Protein AF-E7MNH2-F1 (afdb_monomer_lite)

pLDDT: mean 87.4, std 13.13, range [49.0, 98.69]

Radius of gyration: 22.61 Å; chains: 1; bounding box: 46×29×60 Å

Foldseek 3Di:
DVVVVLCVVCVVVPPPDDPVVVVVSVVVVVVVVVCCVVPPDPLDPVPDDALVSLCVQLVVDPDLVSNLVSLVVSCVRPVLPLSSQLSCLVSVDPDPVSSVVSVVVSVVSVVVVCVVVVNDDPPPDPDD

Secondary structure (DSSP, 8-state):
-HHHHHHHHTHHHHTT--HHHHHHHHHHHHHHHHHHHHTSPP--TTT--SHHHHHHHHHH-SSHHHHHHHHHHHHHH-TT-HHHHHHHHHHH-SSHHHHHHHHHHHHHHHHHHHHHTT-S-S------

Organism: NCBI:txid706433

Sequence (128 aa):
MVALEFFEKHRDECEGKSQEEVQGLLNQFMQEYNYQIFNQAPFTENTAKTADDWYDLACEAKSRCKAIKYCENALELEPDYLDAELMIADIAARSDFEHLERLEKVCKHGEELMKKEGLLPDSIGAFW

Structure (mmCIF, N/CA/C/O backbone):
data_AF-E7MNH2-F1
#
_entry.id   AF-E7MNH2-F1
#
loop_
_atom_site.group_PDB
_atom_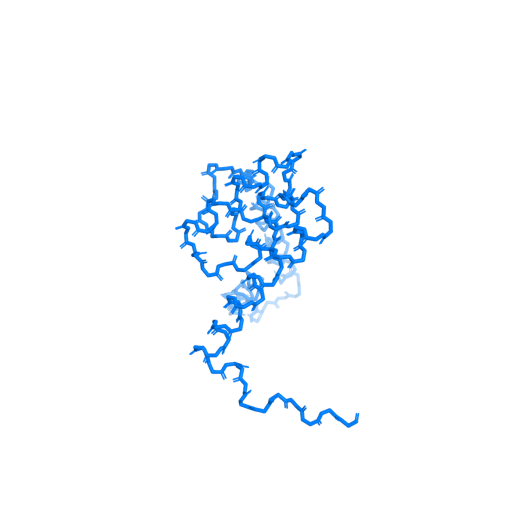site.id
_atom_site.type_symbol
_atom_site.label_atom_id
_atom_site.label_alt_id
_atom_site.label_comp_id
_atom_site.label_asym_id
_atom_site.label_entity_id
_atom_site.label_seq_id
_atom_site.pdbx_PDB_ins_code
_atom_site.Cartn_x
_atom_site.Cartn_y
_atom_site.Cartn_z
_atom_site.occupancy
_atom_site.B_iso_or_equiv
_atom_site.auth_seq_id
_atom_site.auth_comp_id
_atom_site.auth_asym_id
_atom_site.auth_atom_id
_atom_site.pdbx_PDB_model_num
ATOM 1 N N . MET A 1 1 ? -14.132 3.402 13.310 1.00 55.56 1 MET A N 1
ATOM 2 C CA . MET A 1 1 ? -15.304 2.630 13.787 1.00 55.56 1 MET A CA 1
ATOM 3 C C . MET A 1 1 ? -15.343 2.453 15.309 1.00 55.56 1 MET A C 1
ATOM 5 O O . MET A 1 1 ? -16.425 2.542 15.866 1.00 55.56 1 MET A O 1
ATOM 9 N N . VAL A 1 2 ? -14.198 2.337 15.996 1.00 61.69 2 VAL A N 1
ATOM 10 C CA . VAL A 1 2 ? -14.089 2.027 17.444 1.00 61.69 2 VAL A CA 1
ATOM 11 C C . VAL A 1 2 ? -14.883 2.947 18.392 1.00 61.69 2 VAL A C 1
ATOM 13 O O . VAL A 1 2 ? -15.488 2.470 19.346 1.00 61.69 2 VAL A O 1
ATOM 16 N N . ALA A 1 3 ? -14.926 4.261 18.144 1.00 56.47 3 ALA A N 1
ATOM 17 C CA . ALA A 1 3 ? -15.651 5.186 19.025 1.00 56.47 3 ALA A CA 1
ATOM 18 C C . ALA A 1 3 ? -17.181 5.008 18.956 1.00 56.47 3 ALA A C 1
ATOM 20 O O . ALA A 1 3 ? -17.852 5.068 19.980 1.00 56.47 3 ALA A O 1
ATOM 21 N N . LEU A 1 4 ? -17.732 4.759 17.762 1.00 60.78 4 LEU A N 1
ATOM 22 C CA . LEU A 1 4 ? -19.169 4.5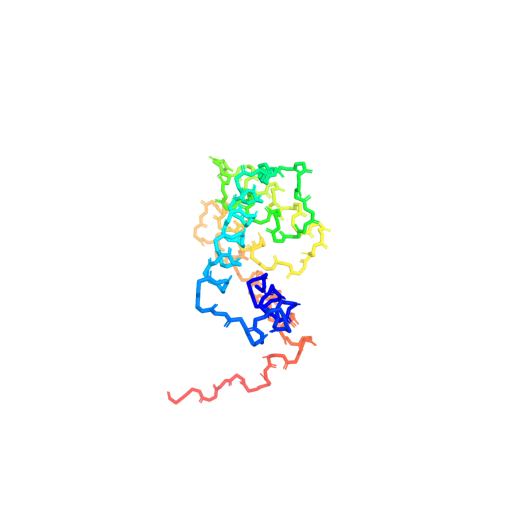16 17.575 1.00 60.78 4 LEU A CA 1
ATOM 23 C C . LEU A 1 4 ? -19.593 3.196 18.225 1.00 60.78 4 LEU A C 1
ATOM 25 O O . LEU A 1 4 ? -20.590 3.172 18.937 1.00 60.78 4 LEU A O 1
ATOM 29 N N . GLU A 1 5 ? -18.796 2.139 18.062 1.00 69.25 5 GLU A N 1
ATOM 30 C CA . GLU A 1 5 ? -19.028 0.843 18.715 1.00 69.25 5 GLU A CA 1
ATOM 31 C C . GLU A 1 5 ? -18.981 0.948 20.245 1.00 69.25 5 GLU A C 1
ATOM 33 O O . GLU A 1 5 ? -19.802 0.342 20.931 1.00 69.25 5 GLU A O 1
ATOM 38 N N . PHE A 1 6 ? -18.063 1.751 20.794 1.00 69.38 6 PHE A N 1
ATOM 39 C CA . PHE A 1 6 ? -18.000 2.013 22.231 1.00 69.38 6 PHE A CA 1
ATOM 40 C C . PHE A 1 6 ? -19.276 2.702 22.737 1.00 69.38 6 PHE A C 1
ATOM 42 O O . PHE A 1 6 ? -19.875 2.254 23.714 1.00 69.38 6 PHE A O 1
ATOM 49 N N . PHE A 1 7 ? -19.736 3.755 22.053 1.00 69.00 7 PHE A N 1
ATOM 50 C CA . PHE A 1 7 ? -20.965 4.455 22.440 1.00 69.00 7 PHE A CA 1
ATOM 51 C C . PHE A 1 7 ? -22.223 3.607 22.265 1.00 69.00 7 PHE A C 1
ATOM 53 O O . PHE A 1 7 ? -23.147 3.733 23.062 1.00 69.00 7 PHE A O 1
ATOM 60 N N . GLU A 1 8 ? -22.280 2.738 21.257 1.00 73.75 8 GLU A N 1
ATOM 61 C CA . GLU A 1 8 ? -23.394 1.800 21.115 1.00 73.75 8 GLU A CA 1
ATOM 62 C C . GLU A 1 8 ? -23.394 0.741 22.213 1.00 73.75 8 GLU A C 1
ATOM 64 O O . GLU A 1 8 ? -24.443 0.477 22.797 1.00 73.75 8 GLU A O 1
ATOM 69 N N . LYS A 1 9 ? -22.224 0.191 22.552 1.00 72.75 9 LYS A N 1
ATOM 70 C CA . LYS A 1 9 ? -22.077 -0.801 23.621 1.00 72.75 9 LYS A CA 1
ATOM 71 C C . LYS A 1 9 ? -22.429 -0.241 25.001 1.00 72.75 9 LYS A C 1
ATOM 73 O O . LYS A 1 9 ? -22.988 -0.965 25.817 1.00 72.75 9 LYS A O 1
ATOM 78 N N . HIS A 1 10 ? -22.129 1.033 25.247 1.00 71.31 10 HIS A N 1
ATOM 79 C CA . HIS A 1 10 ? -22.392 1.706 26.522 1.00 71.31 10 HIS A CA 1
ATOM 80 C C . HIS A 1 10 ? -23.622 2.627 26.474 1.00 71.31 10 HIS A C 1
ATOM 82 O O . HIS A 1 10 ? -23.810 3.466 27.356 1.00 71.31 10 HIS A O 1
ATOM 88 N N . ARG A 1 11 ? -24.488 2.474 25.460 1.00 73.25 11 ARG A N 1
ATOM 89 C CA . ARG A 1 11 ? -25.711 3.276 25.300 1.00 73.25 11 ARG A CA 1
ATOM 90 C C . ARG A 1 11 ? -26.641 3.118 26.502 1.00 73.25 11 ARG A C 1
ATOM 92 O O . ARG A 1 11 ? -27.063 4.116 27.080 1.00 73.25 11 ARG A O 1
ATOM 99 N N . ASP A 1 12 ? -26.882 1.876 26.906 1.00 73.44 12 ASP A N 1
ATOM 100 C CA . ASP A 1 12 ? -27.742 1.536 28.045 1.00 73.44 12 ASP A CA 1
ATOM 101 C C . ASP A 1 12 ? -27.121 1.988 29.375 1.00 73.44 12 ASP A C 1
ATOM 103 O O . ASP A 1 12 ? -27.824 2.302 30.331 1.00 73.44 12 ASP A O 1
ATOM 107 N N . GLU A 1 13 ? -25.789 2.085 29.430 1.00 67.94 13 GLU A N 1
ATOM 108 C CA . GLU A 1 13 ? -25.074 2.620 30.587 1.00 67.94 13 GLU A CA 1
ATOM 109 C C . GLU A 1 13 ? -25.220 4.138 30.698 1.00 67.94 13 GLU A C 1
ATOM 111 O O . GLU A 1 13 ? -25.048 4.660 31.790 1.00 67.94 13 GLU A O 1
ATOM 116 N N . CYS A 1 14 ? -25.562 4.852 29.622 1.00 66.12 14 CYS A N 1
ATOM 117 C CA . CYS A 1 14 ? -25.781 6.299 29.644 1.00 66.12 14 CYS A CA 1
ATOM 118 C C . CYS A 1 14 ? -27.226 6.692 30.006 1.00 66.12 14 CYS A C 1
ATOM 120 O O . CYS A 1 14 ? -27.467 7.844 30.378 1.00 66.12 14 CYS A O 1
ATOM 122 N N . GLU A 1 15 ? -28.195 5.774 29.915 1.00 73.44 15 GLU A N 1
ATOM 123 C CA . GLU A 1 15 ? -29.592 6.067 30.246 1.00 73.44 15 GLU A CA 1
ATOM 124 C C . GLU A 1 15 ? -29.789 6.271 31.757 1.00 73.44 15 GLU A C 1
ATOM 126 O O . GLU A 1 15 ? -29.410 5.448 32.588 1.00 73.44 15 GLU A O 1
ATOM 131 N N . GLY A 1 16 ? -30.397 7.401 32.135 1.00 72.25 16 GLY A N 1
ATOM 132 C CA . GLY A 1 16 ? -30.678 7.737 33.537 1.00 72.25 16 GLY A CA 1
ATOM 133 C C . GLY A 1 16 ? -29.472 8.223 34.350 1.00 72.25 16 GLY A C 1
ATOM 134 O O . GLY A 1 16 ? -29.633 8.515 35.536 1.00 72.25 16 GLY A O 1
ATOM 135 N N . LYS A 1 17 ? -28.292 8.347 33.730 1.00 75.44 17 LYS A N 1
ATOM 136 C CA . LYS A 1 17 ? -27.076 8.864 34.365 1.00 75.44 17 LYS A CA 1
ATOM 137 C C . LYS A 1 17 ? -27.011 10.386 34.386 1.00 75.44 17 LYS A C 1
ATOM 139 O O . LYS A 1 17 ? -27.485 11.066 33.475 1.00 75.44 17 LYS A O 1
ATOM 144 N N . SER A 1 18 ? -26.387 10.930 35.427 1.00 82.44 18 SER A N 1
ATOM 145 C CA . SER A 1 18 ? -26.085 12.358 35.497 1.00 82.44 18 SER A CA 1
ATOM 146 C C . SER A 1 18 ? -24.994 12.735 34.488 1.00 82.44 18 SER A C 1
ATOM 148 O O . SER A 1 18 ? -24.204 11.900 34.038 1.00 82.44 18 SER A O 1
ATOM 150 N N . GLN A 1 19 ? -24.903 14.025 34.162 1.00 80.94 19 GLN A N 1
ATOM 151 C CA . GLN A 1 19 ? -23.849 14.541 33.285 1.00 80.94 19 GLN A CA 1
ATOM 152 C C . GLN A 1 19 ? -22.437 14.221 33.813 1.00 80.94 19 GLN A C 1
ATOM 154 O O . GLN A 1 19 ? -21.524 13.987 33.023 1.00 80.94 19 GLN A O 1
ATOM 159 N N . GLU A 1 20 ? -22.257 14.170 35.135 1.00 86.25 20 GLU A N 1
ATOM 160 C CA . GLU A 1 20 ? -20.977 13.834 35.767 1.00 86.25 20 GLU A CA 1
ATOM 161 C C . GLU A 1 20 ? -20.609 12.361 35.566 1.00 86.25 20 GLU A C 1
ATOM 163 O O . GLU A 1 20 ? -19.450 12.050 35.290 1.00 86.25 20 GLU A O 1
ATOM 168 N N . GLU A 1 21 ? -21.581 11.449 35.640 1.00 80.88 21 GLU A N 1
ATOM 169 C CA . GLU A 1 21 ? -21.325 10.028 35.402 1.00 80.88 21 GLU A CA 1
ATOM 170 C C . GLU A 1 21 ? -21.010 9.748 33.924 1.00 80.88 21 GLU A C 1
ATOM 172 O O . GLU A 1 21 ? -20.094 8.981 33.625 1.00 80.88 21 GLU A O 1
ATOM 177 N N . VAL A 1 22 ? -21.705 10.419 32.996 1.00 83.12 22 VAL A N 1
ATOM 178 C CA . VAL A 1 22 ? -21.399 10.347 31.555 1.00 83.12 22 VAL A CA 1
ATOM 179 C C . VAL A 1 22 ? -20.000 10.904 31.267 1.00 83.12 22 VAL A C 1
ATOM 181 O O . VAL A 1 22 ? -19.237 10.306 30.508 1.00 83.12 22 VAL A O 1
ATOM 184 N N . GLN A 1 23 ? -19.611 12.007 31.915 1.00 84.88 23 GLN A N 1
ATOM 185 C CA . GLN A 1 23 ? -18.252 12.541 31.798 1.00 84.88 23 GLN A CA 1
ATOM 186 C C . GLN A 1 23 ? -17.198 11.564 32.346 1.00 84.88 23 GLN A C 1
ATOM 188 O O . GLN A 1 23 ? -16.104 11.464 31.786 1.00 84.88 23 GLN A O 1
ATOM 193 N N . GLY A 1 24 ? -17.523 10.820 33.407 1.00 87.88 24 GLY A N 1
ATOM 194 C CA . GLY A 1 24 ? -16.688 9.737 33.926 1.00 87.88 24 GLY A CA 1
ATOM 195 C C . GLY A 1 24 ? -16.433 8.642 32.886 1.00 87.88 24 GLY A C 1
ATOM 196 O O . GLY A 1 24 ? -15.277 8.291 32.648 1.00 87.88 24 GLY A O 1
ATOM 197 N N . LEU A 1 25 ? -17.488 8.178 32.210 1.00 84.25 25 LEU A N 1
ATOM 198 C CA . LEU A 1 25 ? -17.401 7.178 31.137 1.00 84.25 25 LEU A CA 1
ATOM 199 C C . LEU A 1 25 ? -16.566 7.671 29.945 1.00 84.25 25 LEU A C 1
ATOM 201 O O . LEU A 1 25 ? -15.719 6.940 29.437 1.00 84.25 25 LEU A O 1
ATOM 205 N N . LEU A 1 26 ? -16.737 8.933 29.535 1.00 85.06 26 LEU A N 1
ATOM 206 C CA . LEU A 1 26 ? -15.922 9.543 28.476 1.00 85.06 26 LEU A CA 1
ATOM 207 C C . LEU A 1 26 ? -14.439 9.610 28.850 1.00 85.06 26 LEU A C 1
ATOM 209 O O . LEU A 1 26 ? -13.570 9.333 28.023 1.00 85.06 26 LEU A O 1
ATOM 213 N N . ASN A 1 27 ? -14.135 9.968 30.097 1.00 89.50 27 ASN A N 1
ATOM 214 C CA . ASN A 1 27 ? -12.758 10.011 30.577 1.00 89.50 27 ASN A CA 1
ATOM 215 C C . ASN A 1 27 ? -12.134 8.612 30.604 1.00 89.50 27 ASN A C 1
ATOM 217 O O . ASN A 1 27 ? -10.977 8.463 30.211 1.00 89.50 27 ASN A O 1
ATOM 221 N N . GLN A 1 28 ? -12.897 7.600 31.022 1.00 86.75 28 GLN A N 1
ATOM 222 C CA . GLN A 1 28 ? -12.459 6.208 30.991 1.00 86.75 28 GLN A CA 1
ATOM 223 C C . GLN A 1 28 ? -12.182 5.749 29.556 1.00 86.75 28 GLN A C 1
ATOM 225 O O . GLN A 1 28 ? -11.097 5.237 29.290 1.00 86.75 28 GLN A O 1
ATOM 230 N N . PHE A 1 29 ? -13.094 6.024 28.618 1.00 86.50 29 PHE A N 1
ATOM 231 C CA . PHE A 1 29 ? -12.880 5.739 27.199 1.00 86.50 29 PHE A CA 1
ATOM 232 C C . PHE 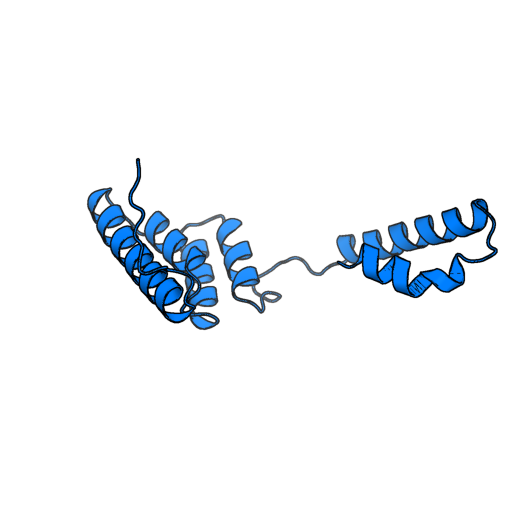A 1 29 ? -11.589 6.368 26.681 1.00 86.50 29 PHE A C 1
ATOM 234 O O . PHE A 1 29 ? -10.764 5.684 26.085 1.00 86.50 29 PHE A O 1
ATOM 241 N N . MET A 1 30 ? -11.384 7.665 26.934 1.00 89.31 30 MET A N 1
ATOM 242 C CA . MET A 1 30 ? -10.175 8.357 26.488 1.00 89.31 30 MET A CA 1
ATOM 243 C C . MET A 1 30 ? -8.914 7.739 27.092 1.00 89.31 30 MET A C 1
ATOM 245 O O . MET A 1 30 ? -7.914 7.612 26.394 1.00 89.31 30 MET A O 1
ATOM 249 N N . GLN A 1 31 ? -8.937 7.342 28.366 1.00 89.06 31 GLN A N 1
ATOM 250 C CA . GLN A 1 31 ? -7.795 6.686 29.002 1.00 89.06 31 GLN A CA 1
ATOM 251 C C . GLN A 1 31 ? -7.503 5.318 28.387 1.00 89.06 31 GLN A C 1
ATOM 253 O O . GLN A 1 31 ? -6.352 5.049 28.052 1.00 89.06 31 GLN A O 1
ATOM 258 N N . GLU A 1 32 ? -8.522 4.478 28.206 1.00 86.56 32 GLU A N 1
ATOM 259 C CA . GLU A 1 32 ? -8.379 3.149 27.608 1.00 86.56 32 GLU A CA 1
ATOM 260 C C . GLU A 1 32 ? -7.922 3.240 26.150 1.00 86.56 32 GLU A C 1
ATOM 262 O O . GLU A 1 32 ? -6.974 2.565 25.753 1.00 86.56 32 GLU A O 1
ATOM 267 N N . TYR A 1 33 ? -8.534 4.131 25.372 1.00 83.88 33 TYR A N 1
ATOM 268 C CA . TYR A 1 33 ? -8.187 4.364 23.976 1.00 83.88 33 TYR A CA 1
ATOM 269 C C . TYR A 1 33 ? -6.762 4.908 23.828 1.00 83.88 33 TYR A C 1
ATOM 271 O O . TYR A 1 33 ? -5.970 4.376 23.052 1.00 83.88 33 TYR A O 1
ATOM 279 N N . ASN A 1 34 ? -6.386 5.911 24.627 1.00 87.38 34 ASN A N 1
ATOM 280 C CA . ASN A 1 34 ? -5.019 6.428 24.630 1.00 87.38 34 ASN A CA 1
ATOM 281 C C . ASN A 1 34 ? -4.024 5.347 25.064 1.00 87.38 34 ASN A C 1
ATOM 283 O O . ASN A 1 34 ? -2.971 5.212 24.449 1.00 87.38 34 ASN A O 1
ATOM 287 N N . TYR A 1 35 ? -4.346 4.547 26.085 1.00 87.06 35 TYR A N 1
ATOM 288 C CA . TYR A 1 35 ? -3.500 3.433 26.512 1.00 87.06 35 TYR A CA 1
ATOM 289 C C . TYR A 1 35 ? -3.305 2.409 25.390 1.00 87.06 35 TYR A C 1
ATOM 291 O O . TYR A 1 35 ? -2.186 1.944 25.192 1.00 87.06 35 TYR A O 1
ATOM 299 N N . GLN A 1 36 ? -4.358 2.080 24.639 1.00 84.06 36 GLN A N 1
ATOM 300 C CA . GLN A 1 36 ? -4.263 1.190 23.483 1.00 84.06 36 GLN A CA 1
ATOM 301 C C . GLN A 1 36 ? -3.379 1.777 22.384 1.00 84.06 36 GLN A C 1
ATOM 303 O O . GLN A 1 36 ? -2.511 1.065 21.893 1.00 84.06 36 GLN A O 1
ATOM 308 N N . ILE A 1 37 ? -3.534 3.062 22.049 1.00 80.88 37 ILE A N 1
ATOM 309 C CA . ILE A 1 37 ? -2.693 3.735 21.047 1.00 80.88 37 ILE A CA 1
ATOM 310 C C . ILE A 1 37 ? -1.226 3.749 21.483 1.00 80.88 37 ILE A C 1
ATOM 312 O O . ILE A 1 37 ? -0.347 3.348 20.728 1.00 80.88 37 ILE A O 1
ATOM 316 N N . PHE A 1 38 ? -0.943 4.201 22.707 1.00 80.06 38 PHE A N 1
ATOM 317 C CA . PHE A 1 38 ? 0.434 4.374 23.174 1.00 80.06 38 PHE A CA 1
ATOM 318 C C . PHE A 1 38 ? 1.151 3.054 23.473 1.00 80.06 38 PHE A C 1
ATOM 320 O O . PHE A 1 38 ? 2.379 3.031 23.479 1.00 80.06 38 PHE A O 1
ATOM 327 N N . ASN A 1 39 ? 0.411 1.967 23.712 1.00 81.44 39 ASN A N 1
ATOM 328 C CA . ASN A 1 39 ? 0.977 0.631 23.916 1.00 81.44 39 ASN A CA 1
ATOM 329 C C . ASN A 1 39 ? 0.777 -0.301 22.719 1.00 81.44 39 ASN A C 1
ATOM 331 O O . ASN A 1 39 ? 1.062 -1.497 22.831 1.00 81.44 39 ASN A O 1
ATOM 335 N N . GLN A 1 40 ? 0.294 0.209 21.584 1.00 71.38 40 GLN A N 1
ATOM 336 C CA . GLN A 1 40 ? 0.235 -0.588 20.372 1.00 71.38 40 GLN A CA 1
ATOM 337 C C . GLN A 1 40 ? 1.662 -0.978 19.985 1.00 71.38 40 GLN A C 1
ATOM 339 O O . GLN A 1 40 ? 2.590 -0.167 20.058 1.00 71.38 40 GLN A O 1
ATOM 344 N N . ALA A 1 41 ? 1.849 -2.248 19.616 1.00 71.81 41 ALA A N 1
ATOM 345 C CA . ALA A 1 41 ? 3.136 -2.691 19.106 1.00 71.81 41 ALA A CA 1
ATOM 346 C C . ALA A 1 41 ? 3.527 -1.784 17.928 1.00 71.81 41 ALA A C 1
ATOM 348 O O . ALA A 1 41 ? 2.660 -1.470 17.107 1.00 71.81 41 ALA A O 1
ATOM 349 N N . PRO A 1 42 ? 4.795 -1.344 17.847 1.00 76.31 42 PRO A N 1
ATOM 350 C CA . PRO A 1 42 ? 5.224 -0.488 16.759 1.00 76.31 42 PRO A CA 1
ATOM 351 C C . PRO A 1 42 ? 4.929 -1.185 15.437 1.00 76.31 42 PRO A C 1
ATOM 353 O O . PRO A 1 42 ? 5.181 -2.385 15.281 1.00 76.31 42 PRO A O 1
ATOM 356 N N . PHE A 1 43 ? 4.397 -0.412 14.500 1.00 81.56 43 PHE A N 1
ATOM 357 C CA . PHE A 1 43 ? 4.113 -0.898 13.170 1.00 81.56 43 PHE A CA 1
ATOM 358 C C . PHE A 1 43 ? 5.432 -1.232 12.463 1.00 81.56 43 PHE A C 1
ATOM 360 O O . PHE A 1 43 ? 6.289 -0.375 12.247 1.00 81.56 43 PHE A O 1
ATOM 367 N N . THR A 1 44 ? 5.664 -2.522 12.237 1.00 90.62 44 THR A N 1
ATOM 368 C CA . THR A 1 44 ? 6.927 -3.079 11.740 1.00 90.62 44 THR A CA 1
ATOM 369 C C . THR A 1 44 ? 6.661 -4.254 10.805 1.00 90.62 44 THR A C 1
ATOM 371 O O . THR A 1 44 ? 5.563 -4.804 10.778 1.00 90.62 44 THR A O 1
ATOM 374 N N . GLU A 1 45 ? 7.700 -4.721 10.105 1.00 92.88 45 GLU A N 1
ATOM 375 C CA . GLU A 1 45 ? 7.634 -5.919 9.248 1.00 92.88 45 GLU A CA 1
ATOM 376 C C . GLU A 1 45 ? 7.069 -7.153 9.977 1.00 92.88 45 GLU A C 1
ATOM 378 O O . GLU A 1 45 ? 6.412 -7.986 9.367 1.00 92.88 45 GLU A O 1
ATOM 383 N N . ASN A 1 46 ? 7.299 -7.276 11.289 1.00 91.44 46 ASN A N 1
ATOM 384 C CA . ASN A 1 46 ? 6.829 -8.421 12.076 1.00 91.44 46 ASN A CA 1
ATOM 385 C C . ASN A 1 46 ? 5.336 -8.347 12.423 1.00 91.44 46 ASN A C 1
ATOM 387 O O . ASN A 1 46 ? 4.755 -9.347 12.844 1.00 91.44 46 ASN A O 1
ATOM 391 N N . THR A 1 47 ? 4.738 -7.160 12.335 1.00 91.50 47 THR A N 1
ATOM 392 C CA . THR A 1 47 ? 3.332 -6.932 12.683 1.00 91.50 47 THR A CA 1
ATOM 393 C C . THR A 1 47 ? 2.437 -6.780 11.459 1.00 91.50 47 THR A C 1
ATOM 395 O O . THR A 1 47 ? 1.225 -6.873 11.632 1.00 91.50 47 THR A O 1
ATOM 398 N N . ALA A 1 48 ? 3.011 -6.573 10.269 1.00 94.50 48 ALA A N 1
ATOM 399 C CA . ALA A 1 48 ? 2.284 -6.455 9.008 1.00 94.50 48 ALA A CA 1
ATOM 400 C C . ALA A 1 48 ? 1.631 -7.783 8.601 1.00 94.50 48 ALA A C 1
ATOM 402 O O . ALA A 1 48 ? 2.253 -8.848 8.674 1.00 94.50 48 ALA A O 1
ATOM 403 N N . LYS A 1 49 ? 0.360 -7.724 8.198 1.00 94.81 49 LYS A N 1
ATOM 404 C CA . LYS A 1 49 ? -0.460 -8.897 7.865 1.00 94.81 49 LYS A CA 1
ATOM 405 C C . LYS A 1 49 ? -1.258 -8.734 6.579 1.00 94.81 49 LYS A C 1
ATOM 407 O O . LYS A 1 49 ? -1.529 -9.749 5.943 1.00 94.81 49 LYS A O 1
ATOM 412 N N . THR A 1 50 ? -1.662 -7.517 6.230 1.00 96.69 50 THR A N 1
ATOM 413 C CA . THR A 1 50 ? -2.464 -7.223 5.032 1.00 96.69 50 THR A CA 1
ATOM 414 C C . THR A 1 50 ? -1.626 -6.559 3.941 1.00 96.69 50 THR A C 1
ATOM 416 O O . THR A 1 50 ? -0.508 -6.109 4.201 1.00 96.69 50 THR A O 1
ATOM 419 N N . ALA A 1 51 ? -2.158 -6.498 2.716 1.00 97.94 51 ALA A N 1
ATOM 420 C CA . ALA A 1 51 ? -1.537 -5.725 1.643 1.00 97.94 51 ALA A CA 1
ATOM 421 C C . ALA A 1 51 ? -1.414 -4.239 2.027 1.00 97.94 51 ALA A C 1
ATOM 423 O O . ALA A 1 51 ? -0.328 -3.678 1.882 1.00 97.94 51 ALA A O 1
ATOM 424 N N . ASP A 1 52 ? -2.462 -3.664 2.634 1.00 97.75 52 ASP A N 1
ATOM 425 C CA . ASP A 1 52 ? -2.442 -2.309 3.205 1.00 97.75 52 ASP A CA 1
ATOM 426 C C . ASP A 1 52 ? -1.297 -2.135 4.209 1.00 97.75 52 ASP A C 1
ATOM 428 O O . ASP A 1 52 ? -0.545 -1.168 4.123 1.00 97.75 52 ASP A O 1
ATOM 432 N N . ASP A 1 53 ? -1.098 -3.099 5.122 1.00 96.56 53 ASP A N 1
ATOM 433 C CA . ASP A 1 53 ? -0.046 -2.980 6.128 1.00 96.56 53 ASP A CA 1
ATOM 434 C C . ASP A 1 53 ? 1.350 -2.908 5.467 1.00 96.56 53 ASP A C 1
ATOM 436 O O . ASP A 1 53 ? 2.229 -2.121 5.834 1.00 96.56 53 ASP A O 1
ATOM 440 N N . TRP A 1 54 ? 1.586 -3.766 4.475 1.00 98.25 54 TRP A N 1
ATOM 441 C CA . TRP A 1 54 ? 2.844 -3.756 3.735 1.00 98.25 54 TRP A CA 1
ATOM 442 C C . TRP A 1 54 ? 3.006 -2.483 2.903 1.00 98.25 54 TRP A C 1
ATOM 444 O O . TRP A 1 54 ? 4.114 -1.949 2.821 1.00 98.25 54 TRP A O 1
ATOM 454 N N . TYR A 1 55 ? 1.925 -1.965 2.328 1.00 98.25 55 TYR A N 1
ATOM 455 C CA . TYR A 1 55 ? 1.946 -0.717 1.578 1.00 98.25 55 TYR A CA 1
ATOM 456 C C . TYR A 1 55 ? 2.213 0.505 2.472 1.00 98.25 55 TYR A C 1
ATOM 458 O O . TYR A 1 55 ? 3.023 1.363 2.110 1.00 98.25 55 TYR A O 1
ATOM 466 N N . ASP A 1 56 ? 1.654 0.552 3.681 1.00 97.12 56 ASP A N 1
ATOM 467 C CA . ASP A 1 56 ? 1.964 1.581 4.679 1.00 97.12 56 ASP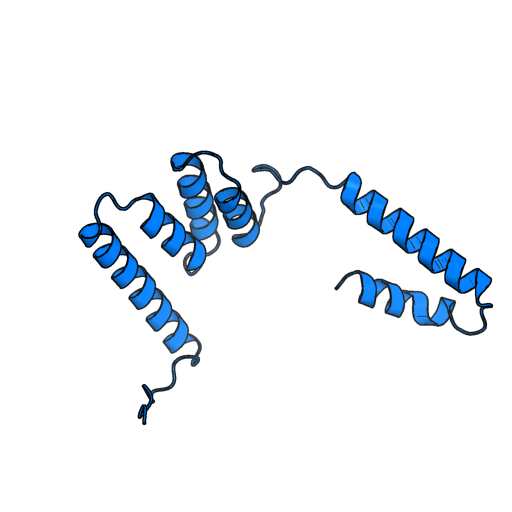 A CA 1
ATOM 468 C C . ASP A 1 56 ? 3.457 1.553 5.050 1.00 97.12 56 ASP A C 1
ATOM 470 O O . ASP A 1 56 ? 4.133 2.589 5.048 1.00 97.12 56 ASP A O 1
ATOM 474 N N . LEU A 1 57 ? 4.030 0.358 5.263 1.00 97.38 57 LEU A N 1
ATOM 475 C CA . LEU A 1 57 ? 5.478 0.212 5.463 1.00 97.38 57 LEU A CA 1
ATOM 476 C C . LEU A 1 57 ? 6.283 0.695 4.246 1.00 97.38 57 LEU A C 1
ATOM 478 O O . LEU A 1 57 ? 7.377 1.245 4.418 1.00 97.38 57 LEU A O 1
ATOM 482 N N . ALA A 1 58 ? 5.777 0.495 3.024 1.00 98.00 58 ALA A N 1
ATOM 483 C CA . ALA A 1 58 ? 6.399 0.997 1.798 1.00 98.00 58 ALA A CA 1
ATOM 484 C C . ALA A 1 58 ? 6.417 2.530 1.754 1.00 98.00 58 ALA A C 1
ATOM 486 O O . ALA A 1 58 ? 7.461 3.114 1.448 1.00 98.00 58 ALA A O 1
ATOM 487 N N . CYS A 1 59 ? 5.314 3.174 2.140 1.00 96.81 59 CYS A N 1
ATOM 488 C CA . CYS A 1 59 ? 5.190 4.629 2.208 1.00 96.81 59 CYS A CA 1
ATOM 489 C C . CYS A 1 59 ? 6.155 5.255 3.231 1.00 96.81 59 CYS A C 1
ATOM 491 O O . CYS A 1 59 ? 6.720 6.323 2.988 1.00 96.81 59 CYS A O 1
ATOM 493 N N . GLU A 1 60 ? 6.397 4.580 4.358 1.00 95.69 60 GLU A N 1
ATOM 494 C CA . GLU A 1 60 ? 7.328 5.037 5.400 1.00 95.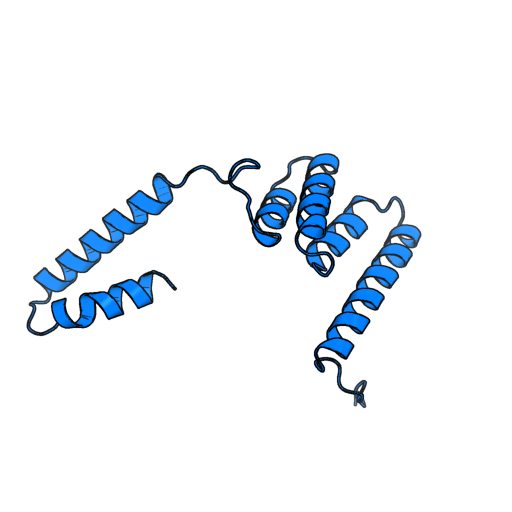69 60 GLU A CA 1
ATOM 495 C C . GLU A 1 60 ? 8.800 4.653 5.139 1.00 95.69 60 GLU A C 1
ATOM 497 O O . GLU A 1 60 ? 9.719 5.077 5.860 1.00 95.69 60 GLU A O 1
ATOM 502 N N . ALA A 1 61 ? 9.068 3.838 4.116 1.00 96.44 61 ALA A N 1
ATOM 503 C CA . ALA A 1 61 ? 10.392 3.293 3.872 1.00 96.44 61 ALA A CA 1
ATOM 504 C C . ALA A 1 61 ? 11.409 4.383 3.493 1.00 96.44 61 ALA A C 1
ATOM 506 O O . ALA A 1 61 ? 11.323 5.068 2.478 1.00 96.44 61 ALA A O 1
ATOM 507 N N . LYS A 1 62 ? 12.498 4.463 4.265 1.00 95.12 62 LYS A N 1
ATOM 508 C CA . LYS A 1 62 ? 13.592 5.428 4.031 1.00 95.12 62 LYS A CA 1
ATOM 509 C C . LYS A 1 62 ? 14.480 5.102 2.826 1.00 95.12 62 LYS A C 1
ATOM 511 O O . LYS A 1 62 ? 15.407 5.852 2.529 1.00 95.12 62 LYS A O 1
ATOM 516 N N . SER A 1 63 ? 14.271 3.961 2.171 1.00 97.31 63 SER A N 1
ATOM 517 C CA . SER A 1 63 ? 15.043 3.570 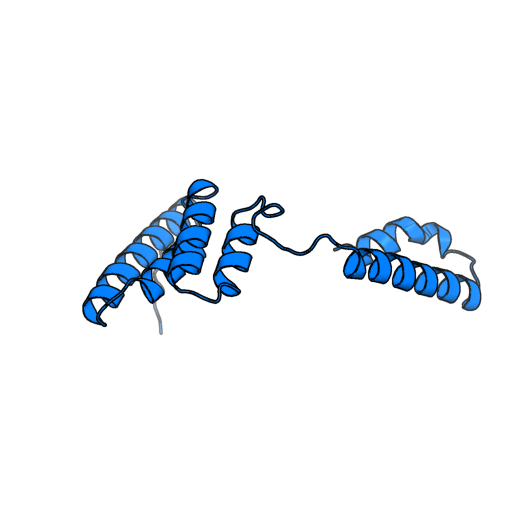0.994 1.00 97.31 63 SER A CA 1
ATOM 518 C C . SER A 1 63 ? 14.149 2.976 -0.083 1.00 97.31 63 SER A C 1
ATOM 520 O O . SER A 1 63 ? 13.256 2.180 0.196 1.00 97.31 63 SER A O 1
ATOM 522 N N . ARG A 1 64 ? 14.465 3.313 -1.338 1.00 97.06 64 ARG A N 1
ATOM 523 C CA . ARG A 1 64 ? 13.756 2.818 -2.527 1.00 97.06 64 ARG A CA 1
ATOM 524 C C . ARG A 1 64 ? 13.698 1.290 -2.589 1.00 97.06 64 ARG A C 1
ATOM 526 O O . ARG A 1 64 ? 12.661 0.727 -2.895 1.00 97.06 64 ARG A O 1
ATOM 533 N N . CYS A 1 65 ? 14.803 0.624 -2.253 1.00 97.50 65 CYS A N 1
ATOM 534 C CA . CYS A 1 65 ? 14.879 -0.839 -2.242 1.00 97.50 65 CYS A CA 1
ATOM 535 C C . CYS A 1 65 ? 13.926 -1.458 -1.204 1.00 97.50 65 CYS A C 1
ATOM 537 O O . CYS A 1 65 ? 13.275 -2.455 -1.493 1.00 97.50 65 CYS A O 1
ATOM 539 N N . LYS A 1 66 ? 13.799 -0.849 -0.015 1.00 97.75 66 LYS A N 1
ATOM 540 C CA . LYS A 1 66 ? 12.832 -1.313 0.988 1.00 97.75 66 LYS A CA 1
ATOM 541 C C . LYS A 1 66 ? 11.392 -1.062 0.556 1.00 97.75 66 LYS A C 1
ATOM 543 O O . LYS A 1 66 ? 10.587 -1.970 0.693 1.00 97.75 66 LYS A O 1
ATOM 548 N N . ALA A 1 67 ? 11.099 0.121 0.015 1.00 98.31 67 ALA A N 1
ATOM 549 C CA . ALA A 1 67 ? 9.768 0.449 -0.490 1.00 98.31 67 ALA A CA 1
ATOM 550 C C . ALA A 1 67 ? 9.306 -0.568 -1.545 1.00 98.31 67 ALA A C 1
ATOM 552 O O . ALA A 1 67 ? 8.229 -1.137 -1.407 1.00 98.31 67 ALA A O 1
ATOM 553 N N . ILE A 1 68 ? 10.167 -0.877 -2.526 1.00 98.38 68 ILE A N 1
ATOM 554 C CA . ILE A 1 68 ? 9.887 -1.905 -3.541 1.00 98.38 68 ILE A CA 1
ATOM 555 C C . ILE A 1 68 ? 9.636 -3.264 -2.886 1.00 98.38 68 ILE A C 1
ATOM 557 O O . ILE A 1 68 ? 8.616 -3.873 -3.168 1.00 98.38 68 ILE A O 1
ATOM 561 N N . LYS A 1 69 ? 10.509 -3.714 -1.974 1.00 98.38 69 LYS A N 1
ATOM 562 C CA . LYS A 1 69 ? 10.332 -5.005 -1.291 1.00 98.38 69 LYS A CA 1
ATOM 563 C C . LYS A 1 69 ? 8.990 -5.095 -0.551 1.00 98.38 69 LYS A C 1
ATOM 565 O O . LYS A 1 69 ? 8.351 -6.139 -0.559 1.00 98.38 69 LYS A O 1
ATOM 570 N N . TYR A 1 70 ? 8.570 -4.026 0.122 1.00 98.56 70 TYR A N 1
ATOM 571 C CA . TYR A 1 70 ? 7.287 -4.025 0.823 1.00 98.56 70 TYR A CA 1
ATOM 572 C C . TYR A 1 70 ? 6.100 -3.979 -0.148 1.00 98.56 70 TYR A C 1
ATOM 574 O O . TYR A 1 70 ? 5.123 -4.681 0.082 1.00 98.56 70 TYR A O 1
ATOM 582 N N . CYS A 1 71 ? 6.206 -3.259 -1.268 1.00 98.69 71 CYS A N 1
ATOM 583 C CA . CYS A 1 71 ? 5.210 -3.334 -2.341 1.00 98.69 71 CYS A CA 1
ATOM 584 C C . CYS A 1 71 ? 5.116 -4.751 -2.931 1.00 98.69 71 CYS A C 1
ATOM 586 O O . CYS A 1 71 ? 4.019 -5.241 -3.161 1.00 98.69 71 CYS A O 1
ATOM 588 N N . GLU A 1 72 ? 6.245 -5.440 -3.126 1.00 98.56 72 GLU A N 1
ATOM 589 C CA . GLU A 1 72 ? 6.265 -6.842 -3.567 1.00 98.56 72 GLU A CA 1
ATOM 590 C C . GLU A 1 72 ? 5.552 -7.754 -2.555 1.00 98.56 72 GLU A C 1
ATOM 592 O O . GLU A 1 72 ? 4.720 -8.558 -2.960 1.00 98.56 72 GLU A O 1
ATOM 597 N N . ASN A 1 73 ? 5.781 -7.576 -1.247 1.00 98.38 73 ASN A N 1
ATOM 598 C CA . ASN A 1 73 ? 5.037 -8.312 -0.215 1.00 98.38 73 ASN A CA 1
ATOM 599 C C . ASN A 1 73 ? 3.523 -8.025 -0.261 1.00 98.38 73 ASN A C 1
ATOM 601 O O . ASN A 1 73 ? 2.726 -8.935 -0.045 1.00 98.38 73 ASN A O 1
ATOM 605 N N . ALA A 1 74 ? 3.115 -6.778 -0.529 1.00 98.62 74 ALA A N 1
ATOM 606 C CA . ALA A 1 74 ? 1.702 -6.432 -0.686 1.00 98.62 74 ALA A CA 1
ATOM 607 C C . ALA A 1 74 ? 1.086 -7.167 -1.889 1.00 98.62 74 ALA A C 1
ATOM 609 O O . ALA A 1 74 ? 0.032 -7.783 -1.752 1.00 98.62 74 ALA A O 1
ATOM 610 N N . LEU A 1 75 ? 1.789 -7.190 -3.026 1.00 98.56 75 LEU A N 1
ATOM 611 C CA . LEU A 1 75 ? 1.359 -7.879 -4.250 1.00 98.56 75 LEU A CA 1
ATOM 612 C C . LEU A 1 75 ? 1.361 -9.410 -4.126 1.00 98.56 75 LEU A C 1
ATOM 614 O O . LEU A 1 75 ? 0.580 -10.083 -4.795 1.00 98.56 75 LEU A O 1
ATOM 618 N N . GLU A 1 76 ? 2.213 -9.984 -3.275 1.00 98.38 76 GLU A N 1
ATOM 619 C CA . GLU A 1 76 ? 2.159 -11.416 -2.955 1.00 98.38 76 GLU A CA 1
ATOM 620 C C . GLU A 1 76 ? 0.861 -11.796 -2.225 1.00 98.38 76 GLU A C 1
ATOM 622 O O . GLU A 1 76 ? 0.346 -12.899 -2.428 1.00 98.38 76 GLU A O 1
ATOM 627 N N . LEU A 1 77 ? 0.332 -10.900 -1.383 1.00 98.12 77 LEU A N 1
ATOM 628 C CA . LEU A 1 77 ? -0.942 -11.100 -0.688 1.00 98.12 77 LEU A CA 1
ATOM 629 C C . LEU A 1 77 ? -2.135 -10.787 -1.592 1.00 98.12 77 LEU A C 1
ATOM 631 O O . LEU A 1 77 ? -3.095 -11.557 -1.637 1.00 98.12 77 LEU A O 1
ATOM 635 N N . GLU A 1 78 ? -2.064 -9.669 -2.309 1.00 98.12 78 GLU A N 1
ATOM 636 C CA . GLU A 1 78 ? -3.121 -9.161 -3.177 1.00 98.12 78 GLU A CA 1
ATOM 637 C C . GLU A 1 78 ? -2.524 -8.743 -4.530 1.00 98.12 78 GLU A C 1
ATOM 639 O O . GLU A 1 78 ? -2.097 -7.601 -4.698 1.00 98.12 78 GLU A O 1
ATOM 644 N N . PRO A 1 79 ? -2.502 -9.650 -5.526 1.00 97.56 79 PRO A N 1
ATOM 645 C CA . PRO A 1 79 ? -1.917 -9.366 -6.840 1.00 97.56 79 PRO A CA 1
ATOM 646 C C . PRO A 1 79 ? -2.574 -8.206 -7.595 1.00 97.56 79 PRO A C 1
ATOM 648 O O . PRO A 1 79 ? -1.948 -7.619 -8.466 1.00 97.56 79 PRO A O 1
ATOM 651 N N . ASP A 1 80 ? -3.820 -7.877 -7.248 1.00 97.44 80 ASP A N 1
ATOM 652 C CA . ASP A 1 80 ? -4.615 -6.810 -7.862 1.00 97.44 80 ASP A CA 1
ATOM 653 C C . ASP A 1 80 ? -4.450 -5.459 -7.112 1.00 97.44 80 ASP A C 1
ATOM 655 O O . ASP A 1 80 ? -5.194 -4.508 -7.361 1.00 97.44 80 ASP A O 1
ATOM 659 N N . TYR A 1 81 ? -3.496 -5.354 -6.172 1.00 97.94 81 TYR A N 1
ATOM 660 C CA . TYR A 1 81 ? -3.268 -4.161 -5.345 1.00 97.94 81 TYR A CA 1
ATOM 661 C C . TYR A 1 81 ? -2.521 -3.057 -6.122 1.00 97.94 81 TYR A C 1
ATOM 663 O O . TYR A 1 81 ? -1.300 -2.893 -6.037 1.00 97.94 81 TYR A O 1
ATOM 671 N N . LEU A 1 82 ? -3.284 -2.281 -6.900 1.00 97.81 82 LEU A N 1
ATOM 672 C CA . LEU A 1 82 ? -2.778 -1.283 -7.857 1.00 97.81 82 LEU A CA 1
ATOM 673 C C . LEU A 1 82 ? -1.859 -0.215 -7.245 1.00 97.81 82 LEU A C 1
ATOM 675 O O . LEU A 1 82 ? -0.933 0.238 -7.918 1.00 97.81 82 LEU A O 1
ATOM 679 N N . ASP A 1 83 ? -2.075 0.176 -5.988 1.00 98.38 83 ASP A N 1
ATOM 680 C CA . ASP A 1 83 ? -1.247 1.190 -5.323 1.00 98.38 83 ASP A CA 1
ATOM 681 C C . ASP A 1 83 ? 0.215 0.725 -5.176 1.00 98.38 83 ASP A C 1
ATOM 683 O O . ASP A 1 83 ? 1.152 1.497 -5.404 1.00 98.38 83 ASP A O 1
ATOM 687 N N . ALA A 1 84 ? 0.434 -0.563 -4.887 1.00 98.44 84 ALA A N 1
ATOM 688 C CA . ALA A 1 84 ? 1.775 -1.144 -4.824 1.00 98.44 84 ALA A CA 1
ATOM 689 C C . ALA A 1 84 ? 2.413 -1.258 -6.217 1.00 98.44 84 ALA A C 1
ATOM 691 O O . ALA A 1 84 ? 3.605 -0.968 -6.372 1.00 98.44 84 ALA A O 1
ATOM 692 N N . GLU A 1 85 ? 1.638 -1.628 -7.245 1.00 98.25 85 GLU A N 1
ATOM 693 C CA . GLU A 1 85 ? 2.130 -1.651 -8.630 1.00 98.25 85 GLU A CA 1
ATOM 694 C C . GLU A 1 85 ? 2.570 -0.257 -9.096 1.00 98.25 85 GLU A C 1
ATOM 696 O O . GLU A 1 85 ? 3.648 -0.104 -9.684 1.00 98.25 85 GLU A O 1
ATOM 701 N N . LEU A 1 86 ? 1.763 0.766 -8.794 1.00 98.38 86 LEU A N 1
ATOM 702 C CA . LEU A 1 86 ? 2.045 2.162 -9.113 1.00 98.38 86 LEU A CA 1
ATOM 703 C C . LEU A 1 86 ? 3.312 2.649 -8.407 1.00 98.38 86 LEU A C 1
ATOM 705 O O . LEU A 1 86 ? 4.208 3.189 -9.057 1.00 98.38 86 LEU A O 1
ATOM 709 N N . MET A 1 87 ? 3.441 2.404 -7.100 1.00 98.44 87 MET A N 1
ATOM 710 C CA . MET A 1 87 ? 4.638 2.806 -6.363 1.00 98.44 87 MET A CA 1
ATOM 711 C C . MET A 1 87 ? 5.902 2.137 -6.931 1.00 98.44 87 MET A C 1
ATOM 713 O O . MET A 1 87 ? 6.937 2.793 -7.082 1.00 98.44 87 MET A O 1
ATOM 717 N N . ILE A 1 88 ? 5.844 0.852 -7.302 1.00 98.31 88 ILE A N 1
ATOM 718 C CA . ILE A 1 88 ? 6.971 0.180 -7.968 1.00 98.31 88 ILE A CA 1
ATOM 719 C C . ILE A 1 88 ? 7.278 0.844 -9.314 1.00 98.31 88 ILE A C 1
ATOM 721 O O . ILE A 1 88 ? 8.455 1.059 -9.622 1.00 98.31 88 ILE A O 1
ATOM 725 N N . ALA A 1 89 ? 6.260 1.182 -10.112 1.00 97.75 89 ALA A N 1
ATOM 726 C CA . ALA A 1 89 ? 6.442 1.872 -11.386 1.00 97.75 89 ALA A CA 1
ATOM 727 C C . ALA A 1 89 ? 7.173 3.213 -11.212 1.00 97.75 89 ALA A C 1
ATOM 729 O O . ALA A 1 89 ? 8.152 3.464 -11.923 1.00 97.75 89 ALA A O 1
ATOM 730 N N . ASP A 1 90 ? 6.759 4.012 -10.228 1.00 97.12 90 ASP A N 1
ATOM 731 C CA . ASP A 1 90 ? 7.342 5.316 -9.904 1.00 97.12 90 ASP A CA 1
ATOM 732 C C . ASP A 1 90 ? 8.794 5.206 -9.418 1.00 97.12 90 ASP A C 1
ATOM 734 O O . ASP A 1 90 ? 9.663 5.989 -9.806 1.00 97.12 90 ASP A O 1
ATOM 738 N N . ILE A 1 91 ? 9.088 4.223 -8.561 1.00 97.38 91 ILE A N 1
ATOM 739 C CA . ILE A 1 91 ? 10.419 4.078 -7.959 1.00 97.38 91 ILE A CA 1
ATOM 740 C C . ILE A 1 91 ? 11.421 3.441 -8.932 1.00 97.38 91 ILE A C 1
ATOM 742 O O . ILE A 1 91 ? 12.606 3.805 -8.919 1.00 97.38 91 ILE A O 1
ATOM 746 N N . ALA A 1 92 ? 10.984 2.458 -9.725 1.00 95.12 92 ALA A N 1
ATOM 747 C CA . ALA A 1 92 ? 11.864 1.639 -10.558 1.00 95.12 92 ALA A CA 1
ATOM 748 C C . ALA A 1 92 ? 12.240 2.299 -11.890 1.00 95.12 92 ALA A C 1
ATOM 750 O O . ALA A 1 92 ? 13.278 1.945 -12.459 1.00 95.12 92 ALA A O 1
ATOM 751 N N . ALA A 1 93 ? 11.423 3.232 -12.387 1.00 96.12 93 ALA A N 1
ATOM 752 C CA . ALA A 1 93 ? 11.673 3.906 -13.651 1.00 96.12 93 ALA A CA 1
ATOM 753 C C . ALA A 1 93 ? 12.984 4.709 -13.628 1.00 96.12 93 ALA A C 1
ATOM 755 O O . ALA A 1 93 ? 13.294 5.437 -12.682 1.00 96.12 93 ALA A O 1
ATOM 756 N N . ARG A 1 94 ? 13.773 4.588 -14.702 1.00 95.12 94 ARG A N 1
ATOM 757 C CA . ARG A 1 94 ? 15.053 5.301 -14.868 1.00 95.12 94 ARG A CA 1
ATOM 758 C C . ARG A 1 94 ? 14.972 6.461 -15.855 1.00 95.12 94 ARG A C 1
ATOM 760 O O . ARG A 1 94 ? 15.949 7.188 -16.018 1.00 95.12 94 ARG A O 1
ATOM 767 N N . SER A 1 95 ? 13.839 6.604 -16.532 1.00 97.25 95 SER A N 1
ATOM 768 C CA . SER A 1 95 ? 13.540 7.682 -17.472 1.00 97.25 95 SER A CA 1
ATOM 769 C C . SER A 1 95 ? 12.033 7.873 -17.587 1.00 97.25 95 SER A C 1
ATOM 771 O O . SER A 1 95 ? 11.278 6.945 -17.296 1.00 97.25 95 SER A O 1
ATOM 773 N N . ASP A 1 96 ? 11.612 9.031 -18.087 1.00 96.81 96 ASP A N 1
ATOM 774 C CA . ASP A 1 96 ? 10.195 9.351 -18.285 1.00 96.81 96 ASP A CA 1
ATOM 775 C C . ASP A 1 96 ? 9.514 8.396 -19.279 1.00 96.81 96 ASP A C 1
ATOM 777 O O . ASP A 1 96 ? 8.354 8.041 -19.106 1.00 96.81 96 ASP A O 1
ATOM 781 N N . PHE A 1 97 ? 10.242 7.918 -20.296 1.00 97.25 97 PHE A N 1
ATOM 782 C CA . PHE A 1 97 ? 9.713 6.931 -21.244 1.00 97.25 97 PHE A CA 1
ATOM 783 C C . PHE A 1 97 ? 9.486 5.569 -20.586 1.00 97.25 97 PHE A C 1
ATOM 785 O O . PHE A 1 97 ? 8.440 4.960 -20.779 1.00 97.25 97 PHE A O 1
ATOM 792 N N . GLU A 1 98 ? 10.435 5.107 -19.767 1.00 97.69 98 GLU A N 1
ATOM 793 C CA . GLU A 1 98 ? 10.256 3.866 -19.005 1.00 97.69 98 GLU A CA 1
ATOM 794 C C . GLU A 1 98 ? 9.121 4.005 -17.982 1.00 97.69 98 GLU A C 1
ATOM 796 O O . GLU A 1 98 ? 8.366 3.062 -17.757 1.00 97.69 98 GLU A O 1
ATOM 801 N N . HIS A 1 99 ? 8.994 5.182 -17.363 1.00 97.06 99 HIS A N 1
ATOM 802 C CA . HIS A 1 99 ? 7.905 5.475 -16.440 1.00 97.06 99 HIS A CA 1
ATOM 803 C C . HIS A 1 99 ? 6.553 5.400 -17.145 1.00 97.06 99 HIS A C 1
ATOM 805 O O . HIS A 1 99 ? 5.677 4.681 -16.675 1.00 97.06 99 HIS A O 1
ATOM 811 N N . LEU A 1 100 ? 6.420 6.034 -18.314 1.00 97.50 100 LEU A N 1
ATOM 812 C CA . LEU A 1 100 ? 5.218 5.964 -19.142 1.00 97.50 100 LEU A CA 1
ATOM 813 C C . LEU A 1 100 ? 4.857 4.515 -19.501 1.00 97.50 100 LEU A C 1
ATOM 815 O O . LEU A 1 100 ? 3.729 4.098 -19.264 1.00 97.50 100 LEU A O 1
ATOM 819 N N . GLU A 1 101 ? 5.816 3.721 -19.988 1.00 97.75 101 GLU A N 1
ATOM 820 C CA . GLU A 1 101 ? 5.580 2.308 -20.325 1.00 97.75 101 GLU A CA 1
ATOM 821 C C . GLU A 1 101 ? 5.123 1.469 -19.119 1.00 97.75 101 GLU A C 1
ATOM 823 O O . GLU A 1 101 ? 4.385 0.491 -19.271 1.00 97.75 101 GLU A O 1
ATOM 828 N N . ARG A 1 102 ? 5.596 1.794 -17.910 1.00 97.81 102 ARG A N 1
ATOM 829 C CA . ARG A 1 102 ? 5.172 1.121 -16.674 1.00 97.81 102 ARG A CA 1
ATOM 830 C C . ARG A 1 102 ? 3.776 1.575 -16.256 1.00 97.81 102 ARG A C 1
ATOM 832 O O . ARG A 1 102 ? 2.950 0.718 -15.958 1.00 97.81 102 ARG A O 1
ATOM 839 N N . LEU A 1 103 ? 3.500 2.877 -16.295 1.00 97.44 103 LEU A N 1
ATOM 840 C CA . LEU A 1 103 ? 2.183 3.434 -15.984 1.00 97.44 103 LEU A CA 1
ATOM 841 C C . LEU A 1 103 ? 1.103 2.893 -16.922 1.00 97.44 103 LEU A C 1
ATOM 843 O O . LEU A 1 103 ? 0.046 2.492 -16.451 1.00 97.44 103 LEU A O 1
ATOM 847 N N . GLU A 1 104 ? 1.378 2.786 -18.224 1.00 97.50 104 GLU A N 1
ATOM 848 C CA . GLU A 1 104 ? 0.443 2.195 -19.191 1.00 97.50 104 GLU A CA 1
ATOM 849 C C . GLU A 1 104 ? 0.046 0.759 -18.814 1.00 97.50 104 GLU A C 1
ATOM 851 O O . GLU A 1 104 ? -1.109 0.368 -18.990 1.00 97.50 104 GLU A O 1
ATOM 856 N N . LYS A 1 105 ? 0.974 -0.028 -18.253 1.00 97.38 105 LYS A N 1
ATOM 857 C CA . LYS A 1 105 ? 0.687 -1.394 -17.784 1.00 97.38 105 LYS A CA 1
ATOM 858 C C . LYS A 1 105 ? -0.202 -1.393 -16.545 1.00 97.38 105 LYS A C 1
ATOM 860 O O . LYS A 1 105 ? -1.170 -2.147 -16.528 1.00 97.38 105 LYS A O 1
ATOM 865 N N . VAL A 1 106 ? 0.094 -0.539 -15.563 1.00 97.81 106 VAL A N 1
ATOM 866 C CA . VAL A 1 106 ? -0.720 -0.401 -14.341 1.00 97.81 106 VAL A CA 1
ATOM 867 C C . VAL A 1 106 ? -2.131 0.079 -14.694 1.00 97.81 106 VAL A C 1
ATOM 869 O O . VAL A 1 106 ? -3.113 -0.514 -14.260 1.00 97.81 106 VAL A O 1
ATOM 872 N N . CYS A 1 107 ? -2.258 1.090 -15.561 1.00 96.06 107 CYS A N 1
ATOM 873 C CA . CYS A 1 107 ? -3.556 1.571 -16.037 1.00 96.06 107 CYS A CA 1
ATOM 874 C C . CYS A 1 107 ? -4.341 0.471 -16.753 1.00 96.06 107 CYS A C 1
ATOM 876 O O . CYS A 1 107 ? -5.523 0.286 -16.475 1.00 96.06 107 CYS A O 1
ATOM 878 N N . LYS A 1 108 ? -3.692 -0.291 -17.641 1.00 96.50 108 LYS A N 1
ATOM 879 C CA . LYS A 1 108 ? -4.343 -1.404 -18.334 1.00 96.50 108 LYS A CA 1
ATOM 880 C C . LYS A 1 108 ? -4.839 -2.473 -17.356 1.00 96.50 108 LYS A C 1
ATOM 882 O O . LYS A 1 108 ? -5.958 -2.953 -17.519 1.00 96.50 108 LYS A O 1
ATOM 887 N N . HIS A 1 109 ? -4.037 -2.825 -16.353 1.00 97.00 109 HIS A N 1
ATOM 888 C CA . HIS A 1 109 ? -4.446 -3.772 -15.320 1.00 97.00 109 HIS A CA 1
ATOM 889 C C . HIS A 1 109 ? -5.655 -3.240 -14.535 1.00 97.00 109 HIS A C 1
ATOM 891 O O . HIS A 1 109 ? -6.678 -3.917 -14.443 1.00 97.00 109 HIS A O 1
ATOM 897 N N . GLY A 1 110 ? -5.601 -1.984 -14.082 1.00 95.06 110 GLY A N 1
ATOM 898 C CA . GLY A 1 110 ? -6.718 -1.340 -13.391 1.00 95.06 110 GLY A CA 1
ATOM 899 C C . GLY A 1 110 ? -8.000 -1.280 -14.225 1.00 95.06 110 GLY A C 1
ATOM 900 O O . GLY A 1 110 ? -9.079 -1.565 -13.712 1.00 95.06 110 GLY A O 1
ATOM 901 N N . GLU A 1 111 ? -7.908 -1.000 -15.527 1.00 93.44 111 GLU A N 1
ATOM 902 C CA . GLU A 1 111 ? -9.064 -1.062 -16.427 1.00 93.44 111 GLU A CA 1
ATOM 903 C C . GLU A 1 111 ? -9.677 -2.466 -16.510 1.00 93.44 111 GLU A C 1
ATOM 905 O O . GLU A 1 111 ? -10.901 -2.601 -16.560 1.00 93.44 111 GLU A O 1
ATOM 910 N N . GLU A 1 112 ? -8.852 -3.514 -16.566 1.00 94.19 112 GLU A N 1
ATOM 911 C CA . GLU A 1 112 ? -9.317 -4.905 -16.588 1.00 94.19 112 GLU A CA 1
ATOM 912 C C . GLU A 1 112 ? -10.050 -5.262 -15.284 1.00 94.19 112 GLU A C 1
ATOM 914 O O . GLU A 1 112 ? -11.138 -5.846 -15.340 1.00 94.19 112 GLU A O 1
ATOM 919 N N . LEU A 1 113 ? -9.529 -4.826 -14.133 1.00 93.94 113 LEU A N 1
ATOM 920 C CA . LEU A 1 113 ? -10.184 -4.985 -12.830 1.00 93.94 113 LEU A CA 1
ATOM 921 C C . LEU A 1 113 ? -11.514 -4.228 -12.767 1.00 93.94 113 LEU A C 1
ATOM 923 O O . LEU A 1 113 ? -12.544 -4.805 -12.420 1.00 93.94 113 LEU A O 1
ATOM 927 N N . MET A 1 114 ? -11.540 -2.961 -13.186 1.00 91.00 114 MET A N 1
ATOM 928 C CA . MET A 1 114 ? -12.771 -2.167 -13.201 1.00 91.00 114 MET A CA 1
ATOM 929 C C . MET A 1 114 ? -13.840 -2.766 -14.125 1.00 91.00 114 MET A C 1
ATOM 931 O O . MET A 1 114 ? -15.024 -2.738 -13.786 1.00 91.00 114 MET A O 1
ATOM 935 N N . LYS A 1 115 ? -13.452 -3.327 -15.279 1.00 90.81 115 LYS A N 1
ATOM 936 C CA . LYS A 1 115 ? -14.376 -4.050 -16.174 1.00 90.81 115 LYS A CA 1
ATOM 937 C C . LYS A 1 115 ? -14.939 -5.298 -15.499 1.00 90.81 115 LYS A C 1
ATOM 939 O O . LYS A 1 115 ? -16.144 -5.525 -15.562 1.00 90.81 115 LYS A O 1
ATOM 944 N N . LYS A 1 116 ? -14.084 -6.091 -14.846 1.00 90.38 116 LYS A N 1
ATOM 945 C CA . LYS A 1 116 ? -14.476 -7.315 -14.130 1.00 90.38 116 LYS A CA 1
ATOM 946 C C . LYS A 1 116 ? -15.487 -7.030 -13.015 1.00 90.38 116 LYS A C 1
ATOM 948 O O . LYS A 1 116 ? -16.461 -7.765 -12.888 1.00 90.38 116 LYS A O 1
ATOM 953 N N . GLU A 1 117 ? -15.292 -5.944 -12.273 1.00 89.75 117 GLU A N 1
ATOM 954 C CA . GLU A 1 117 ? -16.184 -5.520 -11.185 1.00 89.75 117 GLU A CA 1
ATOM 955 C C . GLU A 1 117 ? -17.437 -4.763 -11.680 1.00 89.75 117 GLU A C 1
ATOM 957 O O . GLU A 1 117 ? -18.272 -4.340 -10.883 1.00 89.75 117 GLU A O 1
ATOM 962 N N . GLY A 1 118 ? -17.593 -4.562 -12.996 1.00 87.88 118 GLY A N 1
ATOM 963 C CA . GLY A 1 118 ? -18.709 -3.797 -13.569 1.00 87.88 118 GLY A CA 1
ATOM 964 C C . GLY A 1 118 ? -18.680 -2.302 -13.220 1.00 87.88 118 GLY A C 1
ATOM 965 O O . GLY A 1 118 ? -19.693 -1.615 -13.347 1.00 87.88 118 GLY A O 1
ATOM 966 N N . LEU A 1 119 ? -17.527 -1.800 -12.773 1.00 83.88 119 LEU A N 1
ATOM 967 C CA . LEU A 1 119 ? -17.289 -0.404 -12.400 1.00 83.88 119 LEU A CA 1
ATOM 968 C C . LEU A 1 119 ? -16.884 0.459 -13.596 1.00 83.88 119 LEU A C 1
ATOM 970 O O . LEU A 1 119 ? -16.968 1.684 -13.518 1.00 83.88 119 LEU A O 1
ATOM 974 N N . LEU A 1 120 ? -16.451 -0.164 -14.696 1.00 78.75 120 LEU A N 1
ATOM 975 C CA . LEU A 1 120 ? -16.215 0.526 -15.956 1.00 78.75 120 LEU A CA 1
ATOM 976 C C . LEU A 1 120 ? -17.457 0.405 -16.854 1.00 78.75 120 LEU A C 1
ATOM 978 O O . LEU A 1 120 ? -17.656 -0.647 -17.464 1.00 78.75 120 LEU A O 1
ATOM 982 N N . PRO A 1 121 ? -18.310 1.441 -16.945 1.00 70.12 121 PRO A N 1
ATOM 983 C CA . PRO A 1 121 ? -19.431 1.417 -17.873 1.00 70.12 121 PRO A CA 1
ATOM 984 C C . PRO A 1 121 ? -18.927 1.382 -19.324 1.00 70.12 121 PRO A C 1
ATOM 986 O O . PRO A 1 121 ? -17.930 2.023 -19.652 1.00 70.12 121 PRO A O 1
ATOM 989 N N . ASP A 1 122 ? -19.677 0.729 -20.219 1.00 67.38 122 ASP A N 1
ATOM 990 C CA . ASP A 1 122 ? -19.421 0.745 -21.675 1.00 67.38 122 ASP A CA 1
ATOM 991 C C . ASP A 1 122 ? -19.426 2.170 -22.267 1.00 67.38 122 ASP A C 1
ATOM 993 O O . ASP A 1 122 ? -18.914 2.426 -23.358 1.00 67.38 122 ASP A O 1
ATOM 997 N N . SER A 1 123 ? -19.998 3.120 -21.527 1.00 59.81 123 SER A N 1
ATOM 998 C CA . SER A 1 123 ? -19.979 4.543 -21.831 1.00 59.81 123 SER A CA 1
ATOM 999 C C . SER A 1 123 ? -18.681 5.182 -21.337 1.00 59.81 123 SER A C 1
ATOM 1001 O O . SER A 1 123 ? -18.657 5.836 -20.293 1.00 59.81 123 SER A O 1
ATOM 1003 N N . ILE A 1 124 ? -17.614 5.073 -22.131 1.00 59.91 124 ILE A N 1
ATOM 1004 C CA . ILE A 1 124 ? -16.559 6.094 -22.127 1.00 59.91 124 ILE A CA 1
ATOM 1005 C C . ILE A 1 124 ? -17.280 7.393 -22.498 1.00 59.91 124 ILE A C 1
ATOM 1007 O O . ILE A 1 124 ? -17.805 7.502 -23.604 1.00 59.91 124 ILE A O 1
ATOM 1011 N N . GLY A 1 125 ? -17.450 8.296 -21.531 1.00 52.81 125 GLY A N 1
ATOM 1012 C CA . GLY A 1 125 ? -18.391 9.409 -21.624 1.00 52.81 125 GLY A CA 1
ATOM 1013 C C . GLY A 1 125 ? -18.365 10.130 -22.975 1.00 52.81 125 GLY A C 1
ATOM 1014 O O . GLY A 1 125 ? -17.305 10.445 -23.512 1.00 52.81 125 GLY A O 1
ATOM 1015 N N . ALA A 1 126 ? -19.551 10.458 -23.492 1.00 49.12 126 ALA A N 1
ATOM 1016 C CA . ALA A 1 126 ? -19.701 11.626 -24.345 1.00 49.12 126 ALA A CA 1
ATOM 1017 C C . ALA A 1 126 ? -19.372 12.844 -23.471 1.00 49.12 126 ALA A C 1
ATOM 1019 O O . ALA A 1 126 ? -20.246 13.418 -22.823 1.00 49.12 126 ALA A O 1
ATOM 1020 N N . PHE A 1 127 ? -18.085 13.157 -23.347 1.00 51.66 127 PHE A N 1
ATOM 1021 C CA . PHE A 1 127 ? -17.657 14.404 -22.739 1.00 51.66 127 PHE A CA 1
ATOM 1022 C C . PHE A 1 127 ? -18.175 15.543 -23.630 1.00 51.66 127 PHE A C 1
ATOM 1024 O O . PHE A 1 127 ? -17.980 15.511 -24.847 1.00 51.66 127 PHE A O 1
ATOM 1031 N N . TRP A 1 128 ? -18.920 16.469 -23.019 1.00 49.00 128 TRP A N 1
ATOM 1032 C CA . TRP A 1 128 ? -19.428 17.694 -23.642 1.00 49.00 128 TRP A CA 1
ATOM 1033 C C . TRP A 1 128 ? -18.296 18.655 -23.999 1.00 49.00 128 TRP A C 1
ATOM 1035 O O . TRP A 1 128 ? -17.337 18.745 -23.198 1.00 49.00 128 TRP A O 1
#